Protein AF-A0A845YIT6-F1 (afdb_monomer_lite)

Structure (mmCIF, N/CA/C/O backbone):
data_AF-A0A845YIT6-F1
#
_entr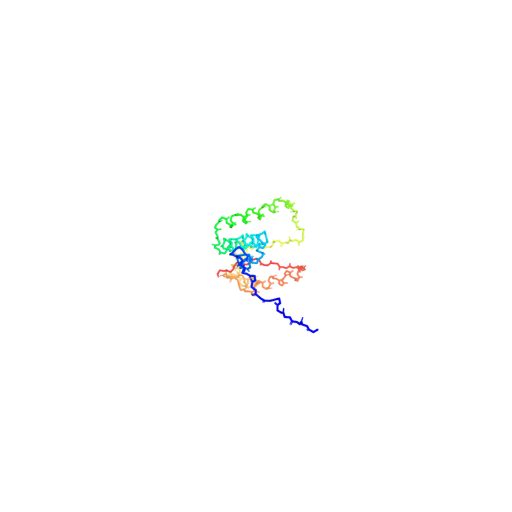y.id   AF-A0A845YIT6-F1
#
loop_
_atom_site.group_PDB
_atom_site.id
_atom_site.type_symbol
_atom_site.label_atom_id
_atom_site.label_alt_id
_atom_site.label_comp_id
_atom_site.label_asym_id
_atom_site.label_entity_id
_atom_site.label_seq_id
_atom_site.pdbx_PDB_ins_code
_atom_site.Cartn_x
_atom_site.Cartn_y
_atom_site.Cartn_z
_atom_site.occupancy
_atom_site.B_iso_or_equiv
_atom_site.auth_seq_id
_atom_site.auth_comp_id
_atom_site.auth_asym_id
_atom_site.auth_atom_id
_atom_site.pdbx_PDB_model_num
ATOM 1 N N . MET A 1 1 ? 83.272 -18.449 -46.406 1.00 49.47 1 MET A N 1
ATOM 2 C CA . MET A 1 1 ? 83.274 -17.393 -45.375 1.00 49.47 1 MET A CA 1
ATOM 3 C C . MET A 1 1 ? 83.089 -16.051 -46.072 1.00 49.47 1 MET A C 1
ATOM 5 O O . MET A 1 1 ? 84.046 -15.561 -46.651 1.00 49.47 1 MET A O 1
ATOM 9 N N . LYS A 1 2 ? 81.852 -15.535 -46.112 1.00 39.78 2 LYS A N 1
ATOM 10 C CA . LYS A 1 2 ? 81.536 -14.109 -46.305 1.00 39.78 2 LYS A CA 1
ATOM 11 C C . LYS A 1 2 ? 80.062 -13.883 -45.939 1.00 39.78 2 LYS A C 1
ATOM 13 O O . LYS A 1 2 ? 79.172 -14.142 -46.740 1.00 39.78 2 LYS A O 1
ATOM 18 N N . GLN A 1 3 ? 79.824 -13.535 -44.678 1.00 56.88 3 GLN A N 1
ATOM 19 C CA . GLN A 1 3 ? 78.649 -12.757 -44.284 1.00 56.88 3 GLN A CA 1
ATOM 20 C C . GLN A 1 3 ? 78.931 -11.312 -44.701 1.00 56.88 3 GLN A C 1
ATOM 22 O O . GLN A 1 3 ? 80.068 -10.900 -44.518 1.00 56.88 3 GLN A O 1
ATOM 27 N N . ASP A 1 4 ? 77.949 -10.591 -45.250 1.00 43.16 4 ASP A N 1
ATOM 28 C CA . ASP A 1 4 ? 77.863 -9.125 -45.141 1.00 43.16 4 ASP A CA 1
ATOM 29 C C . ASP A 1 4 ? 76.470 -8.622 -45.574 1.00 43.16 4 ASP A C 1
ATOM 31 O O . ASP A 1 4 ? 76.111 -8.651 -46.749 1.00 43.16 4 ASP A O 1
ATOM 35 N N . GLY A 1 5 ? 75.691 -8.188 -44.576 1.00 52.53 5 GLY A N 1
ATOM 36 C CA . GLY A 1 5 ? 74.853 -6.982 -44.608 1.00 52.53 5 GLY A CA 1
ATOM 37 C C . GLY A 1 5 ? 73.723 -6.865 -45.633 1.00 52.53 5 GLY A C 1
ATOM 38 O O . GLY A 1 5 ? 73.802 -6.032 -46.530 1.00 52.53 5 GLY A O 1
ATOM 39 N N . ALA A 1 6 ? 72.619 -7.585 -45.435 1.00 50.88 6 ALA A N 1
ATOM 40 C CA . ALA A 1 6 ? 71.320 -7.204 -45.999 1.00 50.88 6 ALA A CA 1
ATOM 41 C C . ALA A 1 6 ? 70.450 -6.589 -44.891 1.00 50.88 6 ALA A C 1
ATOM 43 O O . ALA A 1 6 ? 69.596 -7.264 -44.329 1.00 50.88 6 ALA A O 1
ATOM 44 N N . ASP A 1 7 ? 70.732 -5.338 -44.531 1.00 50.16 7 ASP A N 1
ATOM 45 C CA . ASP A 1 7 ? 69.995 -4.552 -43.530 1.00 50.16 7 ASP A CA 1
ATOM 46 C C . ASP A 1 7 ? 70.360 -3.059 -43.811 1.00 50.16 7 ASP A C 1
ATOM 48 O O . ASP A 1 7 ? 71.496 -2.794 -44.191 1.00 50.16 7 ASP A O 1
ATOM 52 N N . ILE A 1 8 ? 69.551 -1.987 -43.751 1.00 51.47 8 ILE A N 1
ATOM 53 C CA . ILE A 1 8 ? 68.345 -1.668 -42.968 1.00 51.47 8 ILE A CA 1
ATOM 54 C C . ILE A 1 8 ? 67.642 -0.413 -43.578 1.00 51.47 8 ILE A C 1
ATOM 56 O O . ILE A 1 8 ? 67.426 0.577 -42.888 1.00 51.47 8 ILE A O 1
ATOM 60 N N . THR A 1 9 ? 67.334 -0.331 -44.881 1.00 49.62 9 THR A N 1
ATOM 61 C CA . THR A 1 9 ? 66.802 0.952 -45.430 1.00 49.62 9 THR A CA 1
ATOM 62 C C . THR A 1 9 ? 65.656 0.806 -46.421 1.00 49.62 9 THR A C 1
ATOM 64 O O . THR A 1 9 ? 65.648 1.415 -47.487 1.00 49.62 9 THR A O 1
ATOM 67 N N . ALA A 1 10 ? 64.621 0.050 -46.056 1.00 62.16 10 ALA A N 1
ATOM 68 C CA . ALA A 1 10 ? 63.309 0.294 -46.647 1.00 62.16 10 ALA A CA 1
ATOM 69 C C . ALA A 1 10 ? 62.769 1.614 -46.067 1.00 62.16 10 ALA A C 1
ATOM 71 O O . ALA A 1 10 ? 62.327 1.670 -44.918 1.00 62.16 10 ALA A O 1
ATOM 72 N N . ILE A 1 11 ? 62.847 2.706 -46.835 1.00 65.75 11 ILE A N 1
ATOM 73 C CA . ILE A 1 11 ? 62.183 3.963 -46.474 1.00 65.75 11 ILE A CA 1
ATOM 74 C C . ILE A 1 11 ? 60.682 3.684 -46.531 1.00 65.75 11 ILE A C 1
ATOM 76 O O . ILE A 1 11 ? 60.099 3.649 -47.611 1.00 65.75 11 ILE A O 1
ATOM 80 N N . LEU A 1 12 ? 60.067 3.457 -45.366 1.00 65.56 12 LEU A N 1
ATOM 81 C CA . LEU A 1 12 ? 58.615 3.341 -45.250 1.00 65.56 12 LEU A CA 1
ATOM 82 C C . LEU A 1 12 ? 57.983 4.557 -45.922 1.00 65.56 12 LEU A C 1
ATOM 84 O O . LEU A 1 12 ? 58.257 5.701 -45.519 1.00 65.56 12 LEU A O 1
ATOM 88 N N . THR A 1 13 ? 57.162 4.304 -46.942 1.00 79.31 13 THR A N 1
ATOM 89 C CA . THR A 1 13 ? 56.454 5.371 -47.642 1.00 79.31 13 THR A CA 1
ATOM 90 C C . THR A 1 13 ? 55.505 6.064 -46.668 1.00 79.31 13 THR A C 1
ATOM 92 O O . THR A 1 13 ? 55.109 5.511 -45.638 1.00 79.31 13 THR A O 1
ATOM 95 N N . PHE A 1 14 ? 55.125 7.304 -46.970 1.00 73.81 14 PHE A N 1
ATOM 96 C CA . PHE A 1 14 ? 54.168 8.042 -46.142 1.00 73.81 14 PHE A CA 1
ATOM 97 C C . PHE A 1 14 ? 52.863 7.249 -45.931 1.00 73.81 14 PHE A C 1
ATOM 99 O O . PHE A 1 14 ? 52.293 7.266 -44.842 1.00 73.81 14 PHE A O 1
ATOM 106 N N . GLN A 1 15 ? 52.447 6.477 -46.939 1.00 71.06 15 GLN A N 1
ATOM 107 C CA . GLN A 1 15 ? 51.286 5.593 -46.863 1.00 71.06 15 GLN A CA 1
ATOM 108 C C . GLN A 1 15 ? 51.488 4.428 -45.880 1.00 71.06 15 GLN A C 1
ATOM 110 O O . GLN A 1 15 ? 50.575 4.123 -45.112 1.00 71.06 15 GLN A O 1
ATOM 115 N N . ASP A 1 16 ? 52.680 3.827 -45.837 1.00 72.50 16 ASP A N 1
ATOM 116 C CA . ASP A 1 16 ? 53.000 2.749 -44.889 1.00 72.50 16 ASP A CA 1
ATOM 117 C C . ASP A 1 16 ? 53.036 3.259 -43.444 1.00 72.50 16 ASP A C 1
ATOM 119 O O . ASP A 1 16 ? 52.510 2.608 -42.539 1.00 72.50 16 ASP A O 1
ATOM 123 N N . ARG A 1 17 ? 53.564 4.472 -43.226 1.00 72.38 17 ARG A N 1
ATOM 124 C CA . ARG A 1 17 ? 53.557 5.129 -41.906 1.00 72.38 17 ARG A CA 1
ATOM 125 C C . ARG A 1 17 ? 52.142 5.466 -41.438 1.00 72.38 17 ARG A C 1
ATOM 127 O O . ARG A 1 17 ? 51.828 5.273 -40.265 1.00 72.38 17 ARG A O 1
ATOM 134 N N . LEU A 1 18 ? 51.272 5.913 -42.346 1.00 68.19 18 LEU A N 1
ATOM 135 C CA . LEU A 1 18 ? 49.860 6.165 -42.037 1.00 68.19 18 LEU A CA 1
ATOM 136 C C . LEU A 1 18 ? 49.107 4.881 -41.666 1.00 68.19 18 LEU A C 1
ATOM 138 O O . LEU A 1 18 ? 48.297 4.895 -40.740 1.00 68.19 18 LEU A O 1
ATOM 142 N N . ARG A 1 19 ? 49.401 3.762 -42.336 1.00 65.62 19 ARG A N 1
ATOM 143 C CA . ARG A 1 19 ? 48.837 2.446 -41.991 1.00 65.62 19 ARG A CA 1
ATOM 144 C C . ARG A 1 19 ? 49.311 1.932 -40.635 1.00 65.62 19 ARG A C 1
ATOM 146 O O . ARG A 1 19 ? 48.546 1.274 -39.941 1.00 65.62 19 ARG A O 1
ATOM 153 N N . GLN A 1 20 ? 50.548 2.237 -40.254 1.00 70.31 20 GLN A N 1
ATOM 154 C CA . GLN A 1 20 ? 51.122 1.816 -38.975 1.00 70.31 20 GLN A CA 1
ATOM 155 C C . GLN A 1 20 ? 50.579 2.633 -37.788 1.00 70.31 20 GLN A C 1
ATOM 157 O O . GLN A 1 20 ? 50.433 2.098 -36.691 1.00 70.31 20 GLN A O 1
ATOM 162 N N . LEU A 1 21 ? 50.231 3.907 -38.015 1.00 65.75 21 LEU A N 1
ATOM 163 C CA . LEU A 1 21 ? 49.594 4.790 -37.025 1.00 65.75 21 LEU A CA 1
ATOM 164 C C . LEU A 1 21 ? 48.093 4.523 -36.832 1.00 65.75 21 LEU A C 1
ATOM 166 O O . LEU A 1 21 ? 47.539 4.891 -35.798 1.00 65.75 21 LEU A O 1
ATOM 170 N N . MET A 1 22 ? 47.436 3.878 -37.796 1.00 62.38 22 MET A N 1
ATOM 171 C CA . MET A 1 22 ? 46.025 3.494 -37.716 1.00 62.38 22 MET A CA 1
ATOM 172 C C . MET A 1 22 ? 45.901 1.964 -37.658 1.00 62.38 22 MET A C 1
ATOM 174 O O . MET A 1 22 ? 45.551 1.346 -38.668 1.00 62.38 22 MET A O 1
ATOM 178 N N . PRO A 1 23 ? 46.182 1.318 -36.506 1.00 61.59 23 PRO A N 1
ATOM 179 C CA . PRO A 1 23 ? 45.981 -0.122 -36.373 1.00 61.59 23 PRO A CA 1
ATOM 180 C C . PRO A 1 23 ? 44.510 -0.418 -36.652 1.00 61.59 23 PRO A C 1
ATOM 182 O O . PRO A 1 23 ? 43.675 0.327 -36.156 1.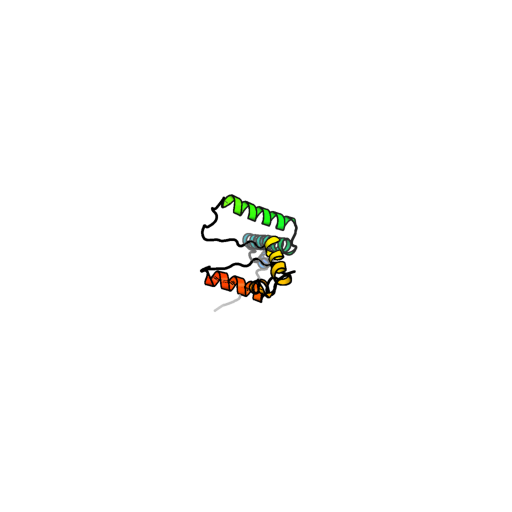00 61.59 23 PRO A O 1
ATOM 185 N N . ASN A 1 24 ? 44.213 -1.459 -37.443 1.00 62.06 24 ASN A N 1
ATOM 186 C CA . ASN A 1 24 ? 42.876 -1.871 -37.904 1.00 62.06 24 ASN A CA 1
ATOM 187 C C . ASN A 1 24 ? 41.750 -1.482 -36.933 1.00 62.06 24 ASN A C 1
ATOM 189 O O . ASN A 1 24 ? 41.323 -2.265 -36.078 1.00 62.06 24 ASN A O 1
ATOM 193 N N . PHE A 1 25 ? 41.267 -0.249 -37.080 1.00 58.84 25 PHE A N 1
ATOM 194 C CA . PHE A 1 25 ? 40.134 0.259 -36.344 1.00 58.84 25 PHE A CA 1
ATOM 195 C C . PHE A 1 25 ? 38.968 -0.555 -36.879 1.00 58.84 25 PHE A C 1
ATOM 197 O O . PHE A 1 25 ? 38.540 -0.366 -38.017 1.00 58.84 25 PHE A O 1
ATOM 204 N N . ASN A 1 26 ? 38.496 -1.524 -36.094 1.00 65.38 26 ASN A N 1
ATOM 205 C CA . ASN A 1 26 ? 37.276 -2.257 -36.399 1.00 65.38 26 ASN A CA 1
ATOM 206 C C . ASN A 1 26 ? 36.107 -1.271 -36.260 1.00 65.38 26 ASN A C 1
ATOM 208 O O . ASN A 1 26 ? 35.370 -1.304 -35.275 1.00 65.38 26 ASN A O 1
ATOM 212 N N . LEU A 1 27 ? 35.973 -0.372 -37.241 1.00 62.50 27 LEU A N 1
ATOM 213 C CA . LEU A 1 27 ? 34.990 0.706 -37.345 1.00 62.50 27 LEU A CA 1
ATOM 214 C C . LEU A 1 27 ? 33.577 0.177 -37.087 1.00 62.50 27 LEU A C 1
ATOM 216 O O . LEU A 1 27 ? 32.801 0.788 -36.364 1.00 62.50 27 LEU A O 1
ATOM 220 N N . ILE A 1 28 ? 33.292 -1.033 -37.573 1.00 63.53 28 ILE A N 1
ATOM 221 C CA . ILE A 1 28 ? 32.025 -1.741 -37.365 1.00 63.53 28 ILE A CA 1
ATOM 222 C C . ILE A 1 28 ? 31.794 -2.089 -35.883 1.00 63.53 28 ILE A C 1
ATOM 224 O O . ILE A 1 28 ? 30.678 -1.969 -35.381 1.00 63.53 28 ILE A O 1
ATOM 228 N N . LYS A 1 29 ? 32.830 -2.521 -35.154 1.00 69.00 29 LYS A N 1
ATOM 229 C CA . LYS A 1 29 ? 32.725 -2.904 -33.734 1.00 69.00 29 LYS A CA 1
ATOM 230 C C . LYS A 1 29 ? 32.659 -1.677 -32.825 1.00 69.00 29 LYS A C 1
ATOM 232 O O . LYS A 1 29 ? 31.889 -1.667 -31.869 1.00 69.00 29 LYS A O 1
ATOM 237 N N . GLN A 1 30 ? 33.442 -0.647 -33.130 1.00 75.44 30 GLN A N 1
ATOM 238 C CA . GLN A 1 30 ? 33.501 0.568 -32.321 1.00 75.44 30 GLN A CA 1
ATOM 239 C C . GLN A 1 30 ? 32.276 1.462 -32.516 1.00 75.44 30 GLN A C 1
ATOM 241 O O . GLN A 1 30 ? 31.766 1.992 -31.536 1.00 75.44 30 GLN A O 1
ATOM 246 N N . TRP A 1 31 ? 31.728 1.558 -33.731 1.00 81.12 31 TRP A N 1
ATOM 247 C CA . TRP A 1 31 ? 30.514 2.343 -33.956 1.00 81.12 31 TRP A CA 1
ATOM 248 C C . TRP A 1 31 ? 29.306 1.765 -33.211 1.00 81.12 31 TRP A C 1
ATOM 250 O O . TRP A 1 31 ? 28.556 2.510 -32.584 1.00 81.12 31 TRP A O 1
ATOM 260 N N . ARG A 1 32 ? 29.173 0.431 -33.170 1.00 85.19 32 ARG A N 1
ATOM 261 C CA . ARG A 1 32 ? 28.155 -0.249 -32.350 1.00 85.19 32 ARG A CA 1
ATOM 262 C C . ARG A 1 32 ? 28.321 0.056 -30.861 1.00 85.19 32 ARG A C 1
ATOM 264 O O . ARG A 1 32 ? 27.332 0.306 -30.183 1.00 85.19 32 ARG A O 1
ATOM 271 N N . ALA A 1 33 ? 29.555 0.064 -30.356 1.00 85.75 33 ALA A N 1
ATOM 272 C CA . ALA A 1 33 ? 29.830 0.398 -28.960 1.00 85.75 33 ALA A CA 1
ATOM 273 C C . ALA A 1 33 ? 29.490 1.864 -28.638 1.00 85.75 33 ALA A C 1
ATOM 275 O O . ALA A 1 33 ? 28.854 2.128 -27.621 1.00 85.75 33 ALA A O 1
ATOM 276 N N . CYS A 1 34 ? 29.840 2.802 -29.522 1.00 89.69 34 CYS A N 1
ATOM 277 C CA . CYS A 1 34 ? 29.486 4.214 -29.371 1.00 89.69 34 CYS A CA 1
ATOM 278 C C . CYS A 1 34 ? 27.970 4.441 -29.425 1.00 89.69 34 CYS A C 1
ATOM 280 O O . CYS A 1 34 ? 27.446 5.182 -28.601 1.00 89.69 34 CYS A O 1
ATOM 282 N N . LEU A 1 35 ? 27.260 3.780 -30.346 1.00 92.19 35 LEU A N 1
ATOM 283 C CA . LEU A 1 35 ? 25.799 3.847 -30.431 1.00 92.19 35 LEU A CA 1
ATOM 284 C C . LEU A 1 35 ? 25.144 3.312 -29.158 1.00 92.19 35 LEU A C 1
ATOM 286 O O . LEU A 1 35 ? 24.298 3.985 -28.578 1.00 92.19 35 LEU A O 1
ATOM 290 N N . ASN A 1 36 ? 25.572 2.141 -28.683 1.00 90.50 36 ASN A N 1
ATOM 291 C CA . ASN A 1 36 ? 25.053 1.568 -27.443 1.00 90.50 36 ASN A CA 1
ATOM 292 C C . ASN A 1 36 ? 25.319 2.491 -26.248 1.00 90.50 36 ASN A C 1
ATOM 294 O O . ASN A 1 36 ? 24.418 2.730 -25.450 1.00 90.50 36 ASN A O 1
ATOM 298 N N . GLY A 1 37 ? 26.531 3.045 -26.145 1.00 93.25 37 GLY A N 1
ATOM 299 C CA . GLY A 1 37 ? 26.881 4.004 -25.099 1.00 93.25 37 GLY A CA 1
ATOM 300 C C . GLY A 1 37 ? 26.022 5.267 -25.152 1.00 93.25 37 GLY A C 1
ATOM 301 O O . GLY A 1 37 ? 25.561 5.730 -24.112 1.00 93.25 37 GLY A O 1
ATOM 302 N N . LEU A 1 38 ? 25.743 5.778 -26.355 1.00 95.19 38 LEU A N 1
ATOM 303 C CA . LEU A 1 38 ? 24.858 6.922 -26.548 1.00 95.19 38 LEU A CA 1
ATOM 304 C C . LEU A 1 38 ? 23.435 6.604 -26.083 1.00 95.19 38 LEU A C 1
ATOM 306 O O . LEU A 1 38 ? 22.892 7.368 -25.297 1.00 95.19 38 LEU A O 1
ATOM 310 N N . PHE A 1 39 ? 22.853 5.477 -26.504 1.00 93.94 39 PHE A N 1
ATOM 311 C CA . PHE A 1 39 ? 21.501 5.084 -26.091 1.00 93.94 39 PHE A CA 1
ATOM 312 C C . PHE A 1 39 ? 21.382 4.862 -24.583 1.00 93.94 39 PHE A C 1
ATOM 314 O O . PHE A 1 39 ? 20.410 5.299 -23.970 1.00 93.94 39 PHE A O 1
ATOM 321 N N . ILE A 1 40 ? 22.368 4.206 -23.970 1.00 94.56 40 ILE A N 1
ATOM 322 C CA . ILE A 1 40 ? 22.381 3.985 -22.519 1.00 94.56 40 ILE A CA 1
ATOM 323 C C . ILE A 1 40 ? 22.505 5.326 -21.791 1.00 94.56 40 ILE A C 1
ATOM 325 O O . ILE A 1 40 ? 21.739 5.592 -20.867 1.00 94.56 40 ILE A O 1
ATOM 329 N N . GLY A 1 41 ? 23.431 6.184 -22.225 1.00 94.56 41 GLY A N 1
ATOM 330 C CA . GLY A 1 41 ? 23.659 7.493 -21.620 1.00 94.56 41 GLY A CA 1
ATOM 331 C C . GLY A 1 41 ? 22.445 8.413 -21.732 1.00 94.56 41 GLY A C 1
ATOM 332 O O . GLY A 1 41 ? 22.054 9.026 -20.740 1.00 94.56 41 GLY A O 1
ATOM 333 N N . THR A 1 42 ? 21.807 8.477 -22.904 1.00 91.38 42 THR A N 1
ATOM 334 C CA . THR A 1 42 ? 20.595 9.284 -23.099 1.00 91.38 42 THR A CA 1
ATOM 335 C C . THR A 1 42 ? 19.433 8.747 -22.281 1.00 91.38 42 THR A C 1
ATOM 337 O O . THR A 1 42 ? 18.749 9.537 -21.641 1.00 91.38 42 THR A O 1
ATOM 340 N N . THR A 1 43 ? 19.241 7.427 -22.230 1.00 89.25 43 THR A N 1
ATOM 341 C CA . THR A 1 43 ? 18.192 6.809 -21.406 1.00 89.25 43 THR A CA 1
ATOM 342 C C . THR A 1 43 ? 18.406 7.118 -19.927 1.00 89.25 43 THR A C 1
ATOM 344 O O . THR A 1 43 ? 17.492 7.597 -19.264 1.00 89.25 43 THR A O 1
ATOM 347 N N . ALA A 1 44 ? 19.623 6.916 -19.412 1.00 91.44 44 ALA A N 1
ATOM 348 C CA . ALA A 1 44 ? 19.950 7.200 -18.017 1.00 91.44 44 ALA A CA 1
ATOM 349 C C . ALA A 1 44 ? 19.727 8.678 -17.664 1.00 91.44 44 ALA A C 1
ATOM 351 O O . ALA A 1 44 ? 19.153 8.983 -16.620 1.00 91.44 44 ALA A O 1
ATOM 352 N N . LEU A 1 45 ? 20.128 9.591 -18.554 1.00 92.25 45 LEU A N 1
ATOM 353 C CA . LEU A 1 45 ? 19.915 11.026 -18.383 1.00 92.25 45 LEU A CA 1
ATOM 354 C C . LEU A 1 45 ? 18.419 11.369 -18.357 1.00 92.25 45 LEU A C 1
ATOM 356 O O . LEU A 1 45 ? 17.949 12.044 -17.447 1.00 92.25 45 LEU A O 1
ATOM 360 N N . VAL A 1 46 ? 17.666 10.887 -19.343 1.00 89.69 46 VAL A N 1
ATOM 361 C CA . VAL A 1 46 ? 16.238 11.184 -19.517 1.00 89.69 46 VAL A CA 1
ATOM 362 C C . VAL A 1 46 ? 15.400 10.629 -18.358 1.00 89.69 46 VAL A C 1
ATOM 364 O O . VAL A 1 46 ? 14.515 11.329 -17.862 1.00 89.69 46 VAL A O 1
ATOM 367 N N . THR A 1 47 ? 15.722 9.430 -17.863 1.00 87.56 47 THR A N 1
ATOM 368 C CA . THR A 1 47 ? 15.091 8.848 -16.669 1.00 87.56 47 THR A CA 1
ATOM 369 C C . THR A 1 47 ? 15.506 9.581 -15.392 1.00 87.56 47 THR A C 1
ATOM 371 O O . THR A 1 47 ? 14.651 9.913 -14.574 1.00 87.56 47 THR A O 1
ATOM 374 N N . GLY A 1 48 ? 16.797 9.892 -15.223 1.00 89.12 48 GLY A N 1
ATOM 375 C CA . GLY A 1 48 ? 17.313 10.571 -14.028 1.00 89.12 48 GLY A CA 1
ATOM 376 C C . GLY A 1 48 ? 16.784 11.997 -13.852 1.00 89.12 48 GLY A C 1
ATOM 377 O O . GLY A 1 48 ? 16.563 12.441 -12.729 1.00 89.12 48 GLY A O 1
ATOM 378 N N . LEU A 1 49 ? 16.512 12.698 -14.956 1.00 91.50 49 LEU A N 1
ATOM 379 C CA . LEU A 1 49 ? 15.891 14.025 -14.940 1.00 91.50 49 LEU A CA 1
ATOM 380 C C . LEU A 1 49 ? 14.384 13.993 -14.633 1.00 91.50 49 LEU A C 1
ATOM 382 O O . LEU A 1 49 ? 13.780 15.054 -14.494 1.00 91.50 49 LEU A O 1
ATOM 386 N N . ASN A 1 50 ? 13.779 12.803 -14.522 1.00 84.75 50 ASN A N 1
ATOM 387 C CA . ASN A 1 50 ? 12.372 12.606 -14.165 1.00 84.75 50 ASN A CA 1
ATOM 388 C C . ASN A 1 50 ? 11.412 13.445 -15.030 1.00 84.75 50 ASN A C 1
ATOM 390 O O . ASN A 1 50 ? 10.483 14.093 -14.540 1.00 84.75 50 ASN A O 1
ATOM 394 N N . LEU A 1 51 ? 11.676 13.467 -16.339 1.00 89.06 51 LEU A N 1
ATOM 395 C CA . LEU A 1 51 ? 10.897 14.252 -17.290 1.00 89.06 51 LEU A CA 1
ATOM 396 C C . LEU A 1 51 ? 9.454 13.733 -17.356 1.00 89.06 51 LEU A C 1
ATOM 398 O O . LEU A 1 51 ? 9.216 12.529 -17.457 1.00 89.06 51 LEU A O 1
ATOM 402 N N . ASN A 1 52 ? 8.483 14.650 -17.394 1.00 91.44 52 ASN A N 1
ATOM 403 C CA . ASN A 1 52 ? 7.051 14.316 -17.404 1.00 91.44 52 ASN A CA 1
ATOM 404 C C . ASN A 1 52 ? 6.657 13.340 -18.528 1.00 91.44 52 ASN A C 1
ATOM 406 O O . ASN A 1 52 ? 5.794 12.489 -18.335 1.00 91.44 52 ASN A O 1
ATOM 410 N N . PHE A 1 53 ? 7.304 13.436 -19.692 1.00 91.50 53 PHE A N 1
ATOM 411 C CA . PHE A 1 53 ? 7.059 12.537 -20.820 1.00 91.50 53 PHE A CA 1
ATOM 412 C C . PHE A 1 53 ? 7.416 11.076 -20.504 1.00 91.50 53 PHE A C 1
ATOM 414 O O . PHE A 1 53 ? 6.633 10.179 -20.798 1.00 91.50 53 PHE A O 1
ATOM 421 N N . VAL A 1 54 ? 8.562 10.841 -19.858 1.00 90.31 54 VAL A N 1
ATOM 422 C CA . VAL A 1 54 ? 9.023 9.495 -19.480 1.00 90.31 54 VAL A CA 1
ATOM 423 C C . VAL A 1 54 ? 8.061 8.873 -18.483 1.00 90.31 54 VAL A C 1
ATOM 425 O O . VAL A 1 54 ? 7.628 7.742 -18.669 1.00 90.31 54 VAL A O 1
ATOM 428 N N . ARG A 1 55 ? 7.655 9.655 -17.478 1.00 89.12 55 ARG A N 1
ATOM 429 C CA . ARG A 1 55 ? 6.665 9.231 -16.486 1.00 89.12 55 ARG A CA 1
ATOM 430 C C . ARG A 1 55 ? 5.319 8.898 -17.134 1.00 89.12 55 ARG A C 1
ATOM 432 O O . ARG A 1 55 ? 4.688 7.908 -16.784 1.00 89.12 55 ARG A O 1
ATOM 439 N N . SER A 1 56 ? 4.883 9.699 -18.107 1.00 94.50 56 SER A N 1
ATOM 440 C CA . SER A 1 56 ? 3.649 9.425 -18.850 1.00 94.50 56 SER A CA 1
ATOM 441 C C . SER A 1 56 ? 3.735 8.122 -19.649 1.00 94.50 56 SER A C 1
ATOM 443 O O . SER A 1 56 ? 2.796 7.330 -19.603 1.00 94.50 56 SER A O 1
ATOM 445 N N . LEU A 1 57 ? 4.856 7.867 -20.334 1.00 93.94 57 LEU A N 1
ATOM 446 C CA . LEU A 1 57 ? 5.080 6.603 -21.042 1.00 93.94 57 LEU A CA 1
ATOM 447 C C . LEU A 1 57 ? 5.103 5.405 -20.090 1.00 93.94 57 LEU A C 1
ATOM 449 O O . LEU A 1 57 ? 4.534 4.366 -20.412 1.00 93.94 57 LEU A O 1
ATOM 453 N N . GLU A 1 58 ? 5.725 5.548 -18.920 1.00 92.44 58 GLU A N 1
ATOM 454 C CA . GLU A 1 58 ? 5.743 4.505 -17.895 1.00 92.44 58 GLU A CA 1
ATOM 455 C C . GLU A 1 58 ? 4.326 4.162 -17.422 1.00 92.44 58 GLU A C 1
ATOM 457 O O . GLU A 1 58 ? 3.940 2.992 -17.443 1.00 92.44 58 GLU A O 1
ATOM 462 N N . HIS A 1 59 ? 3.520 5.168 -17.071 1.00 94.62 59 HIS A N 1
ATOM 463 C CA . HIS A 1 59 ? 2.132 4.952 -16.662 1.00 94.62 59 HIS A CA 1
ATOM 464 C C . HIS A 1 59 ? 1.297 4.302 -17.770 1.00 94.62 59 HIS A C 1
ATOM 466 O O . HIS A 1 59 ? 0.562 3.355 -17.502 1.00 94.62 59 HIS A O 1
ATOM 472 N N . GLN A 1 60 ? 1.439 4.753 -19.021 1.00 96.62 60 GLN A N 1
ATOM 473 C CA . GLN A 1 60 ? 0.751 4.132 -20.159 1.00 96.62 60 GLN A CA 1
ATOM 474 C C . GLN A 1 60 ? 1.184 2.674 -20.358 1.00 96.62 60 GLN A C 1
ATOM 476 O O . GLN A 1 60 ? 0.343 1.812 -20.601 1.00 96.62 60 GLN A O 1
ATOM 481 N N . GLY A 1 61 ? 2.476 2.377 -20.203 1.00 96.31 61 GLY A N 1
ATOM 482 C CA . GLY A 1 61 ? 2.994 1.012 -20.260 1.00 96.31 61 GLY A CA 1
ATOM 483 C C . GLY A 1 61 ? 2.421 0.112 -19.161 1.00 96.31 61 GLY A C 1
ATOM 484 O O . GLY A 1 61 ? 2.063 -1.032 -19.436 1.00 96.31 61 GLY A O 1
ATOM 485 N N . GLN A 1 62 ? 2.285 0.622 -17.932 1.00 95.81 62 GLN A N 1
ATOM 486 C CA . GLN A 1 62 ? 1.666 -0.104 -16.815 1.00 95.81 62 GLN A CA 1
ATOM 487 C C . GLN A 1 62 ? 0.176 -0.380 -17.065 1.00 95.81 62 GLN A C 1
ATOM 489 O O . GLN A 1 62 ? -0.277 -1.505 -16.858 1.00 95.81 62 GLN A O 1
ATOM 494 N N . VAL A 1 63 ? -0.566 0.612 -17.569 1.00 96.00 63 VAL A N 1
ATOM 495 C CA . VAL A 1 63 ? -1.978 0.446 -17.950 1.00 96.00 63 VAL A CA 1
ATOM 496 C C . VAL A 1 63 ? -2.116 -0.610 -19.044 1.00 96.00 63 VAL A C 1
ATOM 498 O O . VAL A 1 63 ? -2.874 -1.562 -18.874 1.00 96.00 63 VAL A O 1
ATOM 501 N N . LEU A 1 64 ? -1.317 -0.513 -20.110 1.00 97.12 64 LEU A N 1
ATOM 502 C CA . LEU A 1 64 ? -1.321 -1.492 -21.197 1.00 97.12 64 LEU A CA 1
ATO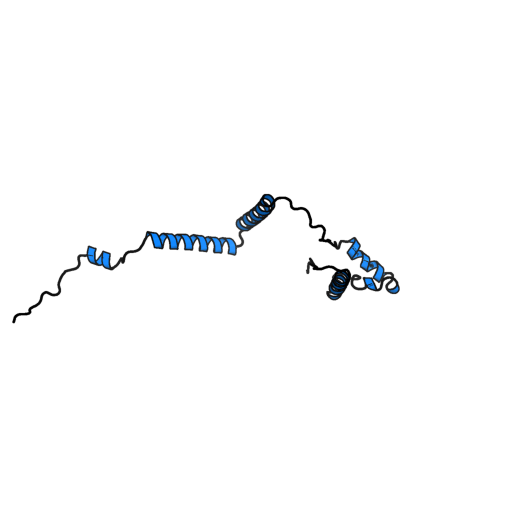M 503 C C . LEU A 1 64 ? -1.005 -2.907 -20.689 1.00 97.12 64 LEU A C 1
ATOM 505 O O . LEU A 1 64 ? -1.649 -3.865 -21.104 1.00 97.12 64 LEU A O 1
ATOM 509 N N . MET A 1 65 ? -0.045 -3.061 -19.771 1.00 96.31 65 MET A N 1
ATOM 510 C CA . MET A 1 65 ? 0.251 -4.358 -19.149 1.00 96.31 65 MET A CA 1
ATOM 511 C C . MET A 1 65 ? -0.966 -4.937 -18.414 1.00 96.31 65 MET A C 1
ATOM 513 O O . MET A 1 65 ? -1.218 -6.140 -18.503 1.00 96.31 65 MET A O 1
ATOM 517 N N . TRP A 1 66 ? -1.729 -4.110 -17.693 1.00 93.62 66 TRP A N 1
ATOM 518 C CA . TRP A 1 66 ? -2.951 -4.557 -17.019 1.00 93.62 66 TRP A CA 1
ATOM 519 C C . TRP A 1 66 ? -4.069 -4.905 -17.998 1.00 93.62 66 TRP A C 1
ATOM 521 O O . TRP A 1 66 ? -4.743 -5.914 -17.793 1.00 93.62 66 TRP A O 1
ATOM 531 N N . GLU A 1 67 ? -4.227 -4.131 -19.069 1.00 94.69 67 GLU A N 1
ATOM 532 C CA . GLU A 1 67 ? -5.194 -4.412 -20.134 1.00 94.69 67 GLU A CA 1
ATOM 533 C C . GLU A 1 67 ? -4.866 -5.720 -20.863 1.00 94.69 67 GLU A C 1
ATOM 535 O O . GLU A 1 67 ? -5.742 -6.569 -21.021 1.00 94.69 67 GLU A O 1
ATOM 540 N N . LEU A 1 68 ? -3.597 -5.934 -21.232 1.00 96.88 68 LEU A N 1
ATOM 541 C CA . LEU A 1 68 ? -3.131 -7.159 -21.892 1.00 96.88 68 LEU A CA 1
ATOM 542 C C . LEU A 1 68 ? -3.270 -8.397 -21.001 1.00 96.88 68 LEU A C 1
ATOM 544 O O . LEU A 1 68 ? -3.594 -9.476 -21.496 1.00 96.88 68 LEU A O 1
ATOM 548 N N . ARG A 1 69 ? -3.037 -8.258 -19.688 1.00 94.44 69 ARG A N 1
ATOM 549 C CA . ARG A 1 69 ? -3.288 -9.331 -18.711 1.00 94.44 69 ARG A CA 1
ATOM 550 C C . ARG A 1 69 ? -4.778 -9.689 -18.639 1.00 94.44 69 ARG A C 1
ATOM 552 O O . ARG A 1 69 ? -5.107 -10.835 -18.336 1.00 94.44 69 ARG A O 1
ATOM 559 N N . GLY A 1 70 ? -5.657 -8.721 -18.891 1.00 92.75 70 GLY A N 1
ATOM 560 C CA . GLY A 1 70 ? -7.104 -8.867 -18.798 1.00 92.75 70 GLY A CA 1
ATOM 561 C C . GLY A 1 70 ? -7.634 -8.878 -17.360 1.00 92.75 70 GLY A C 1
ATOM 562 O O . GLY A 1 70 ? -6.896 -8.778 -16.370 1.00 92.75 70 GLY A O 1
ATOM 563 N N . THR A 1 71 ? -8.957 -8.996 -17.246 1.00 91.38 71 THR A N 1
ATOM 564 C CA . THR A 1 71 ? -9.670 -9.075 -15.966 1.00 91.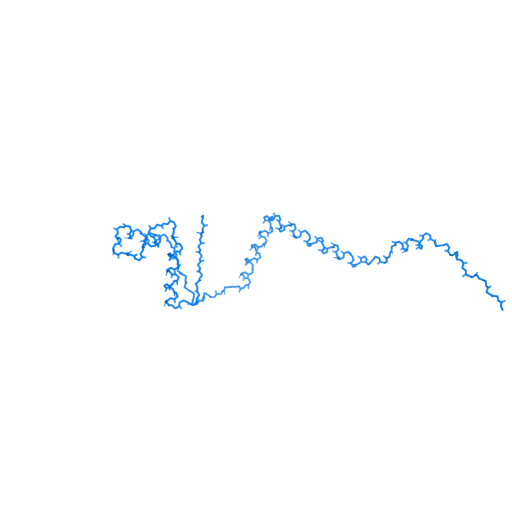38 71 THR A CA 1
ATOM 565 C C . THR A 1 71 ? -9.411 -10.418 -15.288 1.00 91.38 71 THR A C 1
ATOM 567 O O . THR A 1 71 ? -9.655 -11.470 -15.878 1.00 91.38 71 THR A O 1
ATOM 570 N N . LYS A 1 72 ? -8.970 -10.390 -14.029 1.00 89.94 72 LYS A N 1
ATOM 571 C CA . LYS A 1 72 ? -8.822 -11.576 -13.178 1.00 89.94 72 LYS A CA 1
ATOM 572 C C . LYS A 1 72 ? -9.868 -11.503 -12.059 1.00 89.94 72 LYS A C 1
ATOM 574 O O . LYS A 1 72 ? -10.028 -10.415 -11.505 1.00 89.94 72 LYS A O 1
ATOM 579 N N . PRO A 1 73 ? -10.573 -12.600 -11.725 1.00 90.94 73 PRO A N 1
ATOM 580 C CA . PRO A 1 73 ? -11.488 -12.594 -10.589 1.00 90.94 73 PRO A CA 1
ATOM 581 C C . PRO A 1 73 ? -10.738 -12.267 -9.295 1.00 90.94 73 PRO A C 1
ATOM 583 O O . PRO A 1 73 ? -9.558 -12.610 -9.147 1.00 90.94 73 PRO A O 1
ATOM 586 N N . ALA A 1 74 ? -11.430 -11.592 -8.377 1.00 89.50 74 ALA A N 1
ATOM 587 C CA . ALA A 1 74 ? -10.922 -11.389 -7.031 1.00 89.50 74 ALA A CA 1
ATOM 588 C C . ALA A 1 74 ? -10.755 -12.760 -6.350 1.00 89.50 74 ALA A C 1
ATOM 590 O O . ALA A 1 74 ? -11.626 -13.614 -6.517 1.00 89.50 74 ALA A O 1
ATOM 591 N N . PRO A 1 75 ? -9.645 -13.004 -5.636 1.00 90.56 75 PRO A N 1
ATOM 592 C CA . PRO A 1 75 ? -9.499 -14.218 -4.843 1.00 90.56 75 PRO A CA 1
ATOM 593 C C . PRO A 1 75 ? -10.532 -14.262 -3.710 1.00 90.56 75 PRO A C 1
ATOM 595 O O . PRO A 1 75 ? -10.762 -13.247 -3.054 1.00 90.56 75 PRO A O 1
ATOM 598 N N . ASP A 1 76 ? -11.127 -15.431 -3.472 1.00 91.50 76 ASP A N 1
ATOM 599 C CA . ASP A 1 76 ? -12.167 -15.623 -2.447 1.00 91.50 76 ASP A CA 1
ATOM 600 C C . ASP A 1 76 ? -11.611 -15.594 -1.009 1.00 91.50 76 ASP A C 1
ATOM 602 O O . ASP A 1 76 ? -12.359 -15.495 -0.039 1.00 91.50 76 ASP A O 1
ATOM 606 N N . ASP A 1 77 ? -10.291 -15.697 -0.865 1.00 93.00 77 ASP A N 1
ATOM 607 C CA . ASP A 1 77 ? -9.558 -15.770 0.399 1.00 93.00 77 ASP A CA 1
ATOM 608 C C . ASP A 1 77 ? -8.982 -14.419 0.854 1.00 93.00 77 ASP A C 1
ATOM 610 O O . ASP A 1 77 ? -8.338 -14.339 1.902 1.00 93.00 77 ASP A O 1
ATOM 614 N N . ILE A 1 78 ? -9.219 -13.345 0.093 1.00 92.44 78 ILE A N 1
ATOM 615 C CA . ILE A 1 78 ? -8.783 -11.994 0.451 1.00 92.44 78 ILE A CA 1
ATOM 616 C C . ILE A 1 78 ? -9.952 -11.213 1.046 1.00 92.44 78 ILE A C 1
ATOM 618 O O . ILE A 1 78 ? -10.935 -10.911 0.373 1.00 92.44 78 ILE A O 1
ATOM 622 N N . VAL A 1 79 ? -9.794 -10.807 2.306 1.00 91.50 79 VAL A N 1
ATOM 623 C CA . VAL A 1 79 ? -10.725 -9.912 2.999 1.00 91.50 79 VAL A CA 1
ATOM 624 C C . VAL A 1 79 ? -10.109 -8.520 3.085 1.00 91.50 79 VAL A C 1
ATOM 626 O O . VAL A 1 79 ? -9.023 -8.348 3.636 1.00 91.50 79 VAL A O 1
ATOM 629 N N . ILE A 1 80 ? -10.815 -7.519 2.556 1.00 91.19 80 ILE A N 1
ATOM 630 C CA . ILE A 1 80 ? -10.445 -6.108 2.704 1.00 91.19 80 ILE A CA 1
ATOM 631 C C . ILE A 1 80 ? -11.228 -5.541 3.885 1.00 91.19 80 ILE A C 1
ATOM 633 O O . ILE A 1 80 ? -12.439 -5.348 3.800 1.00 91.19 80 ILE A O 1
ATOM 637 N N . LEU A 1 81 ? -10.526 -5.266 4.983 1.00 89.75 81 LEU A N 1
ATOM 638 C CA . LEU A 1 81 ? -11.075 -4.514 6.106 1.00 89.75 81 LEU A CA 1
ATOM 639 C C . LEU A 1 81 ? -10.822 -3.025 5.861 1.00 89.75 81 LEU A C 1
ATOM 641 O O . LEU A 1 81 ? -9.717 -2.534 6.088 1.00 89.75 81 LEU A O 1
ATOM 645 N N . ALA A 1 82 ? -11.833 -2.327 5.349 1.00 88.88 82 ALA A N 1
ATOM 646 C CA . ALA A 1 82 ? -11.756 -0.889 5.135 1.00 88.88 82 ALA A CA 1
ATOM 647 C C . ALA A 1 82 ? -11.847 -0.143 6.474 1.00 88.88 82 ALA A C 1
ATOM 649 O O . ALA A 1 82 ? -12.638 -0.512 7.339 1.00 88.88 82 ALA A O 1
ATOM 650 N N . ILE A 1 83 ? -11.039 0.905 6.621 1.00 83.69 83 ILE A N 1
ATOM 651 C CA . ILE A 1 83 ? -11.147 1.870 7.714 1.00 83.69 83 ILE A CA 1
ATOM 652 C C . ILE A 1 83 ? -11.627 3.168 7.081 1.00 83.69 83 ILE A C 1
ATOM 654 O O . ILE A 1 83 ? -10.899 3.797 6.313 1.00 83.69 83 ILE A O 1
ATOM 658 N N . ASP A 1 84 ? -12.869 3.522 7.364 1.00 85.31 84 ASP A N 1
ATOM 659 C CA . ASP A 1 84 ? -13.547 4.711 6.860 1.00 85.31 84 ASP A CA 1
ATOM 660 C C . ASP A 1 84 ? -13.857 5.700 7.993 1.00 85.31 84 ASP A C 1
ATOM 662 O O . ASP A 1 84 ? -13.484 5.495 9.148 1.00 85.31 84 ASP A O 1
ATOM 666 N N . GLU A 1 85 ? -14.540 6.793 7.657 1.00 84.38 85 GLU A N 1
ATOM 667 C CA . GLU A 1 85 ? -14.916 7.831 8.621 1.00 84.38 85 GLU A CA 1
ATOM 668 C C . GLU A 1 85 ? -15.752 7.269 9.782 1.00 84.38 85 GLU A C 1
ATOM 670 O O . GLU A 1 85 ? -15.545 7.640 10.937 1.00 84.38 85 GLU A O 1
ATOM 675 N N . GLU A 1 86 ? -16.657 6.326 9.498 1.00 84.62 86 GLU A N 1
ATOM 676 C CA . GLU A 1 86 ? -17.466 5.677 10.530 1.00 84.62 86 GLU A CA 1
ATOM 677 C C . GLU A 1 86 ? -16.575 4.906 11.505 1.00 84.62 86 GLU A C 1
ATOM 679 O O . GLU A 1 86 ? -16.700 5.080 12.720 1.00 84.62 86 GLU A O 1
ATOM 684 N N . SER A 1 87 ? -15.624 4.130 10.987 1.00 82.69 87 SER A N 1
ATOM 685 C CA . SER A 1 87 ? -14.642 3.388 11.782 1.00 82.69 87 SER A CA 1
ATOM 686 C C . SER A 1 87 ? -13.782 4.307 12.657 1.00 82.69 87 SER A C 1
ATOM 688 O O . SER A 1 87 ? -13.504 3.979 13.812 1.00 82.69 87 SER A O 1
ATOM 690 N N . LEU A 1 88 ? -13.378 5.469 12.132 1.00 81.69 88 LEU A N 1
ATOM 691 C CA . LEU A 1 88 ? -12.621 6.477 12.883 1.00 81.69 88 LEU A CA 1
ATOM 692 C C . LEU A 1 88 ? -13.468 7.116 13.992 1.00 81.69 88 LEU A C 1
ATOM 694 O O . LEU A 1 88 ? -12.962 7.364 15.089 1.00 81.69 88 LEU A O 1
ATOM 698 N N . SER A 1 89 ? -14.761 7.329 13.738 1.00 85.62 89 SER A N 1
ATOM 699 C CA . SER A 1 89 ? -15.687 7.920 14.708 1.00 85.62 89 SER A CA 1
ATOM 700 C C . SER A 1 89 ? -16.020 6.999 15.887 1.00 85.62 89 SER A C 1
ATOM 702 O O . SER A 1 89 ? -16.391 7.493 16.951 1.00 85.62 89 SER A O 1
ATOM 704 N N . GLN A 1 90 ? -15.812 5.680 15.758 1.00 87.12 90 GLN A N 1
ATOM 705 C CA . GLN A 1 90 ? -16.059 4.711 16.838 1.00 87.12 90 GLN A CA 1
ATOM 706 C C . GLN A 1 90 ? -15.270 5.031 18.114 1.00 87.12 90 GLN A C 1
ATOM 708 O O . GLN A 1 90 ? -15.732 4.749 19.219 1.00 87.12 90 GLN A O 1
ATOM 713 N N . GLY A 1 91 ? -14.106 5.677 17.988 1.00 86.19 91 GLY A N 1
ATOM 714 C CA . GLY A 1 91 ? -13.335 6.153 19.136 1.00 86.19 91 GLY A CA 1
ATOM 715 C C . GLY A 1 91 ? -14.113 7.105 20.054 1.00 86.19 91 GLY A C 1
ATOM 716 O O . GLY A 1 91 ? -13.853 7.133 21.257 1.00 86.19 91 GLY A O 1
ATOM 717 N N . GLN A 1 92 ? -15.111 7.825 19.531 1.00 86.00 92 GLN A N 1
ATOM 718 C CA . GLN A 1 92 ? -15.954 8.723 20.320 1.00 86.00 92 GLN A CA 1
ATOM 719 C C . GLN A 1 92 ? -16.764 7.970 21.383 1.00 86.00 92 GLN A C 1
ATOM 721 O O . GLN A 1 92 ? -16.934 8.479 22.487 1.00 86.00 92 GLN A O 1
ATOM 726 N N . HIS A 1 93 ? -17.182 6.728 21.114 1.00 87.12 93 HIS A N 1
ATOM 727 C CA . HIS A 1 93 ? -17.900 5.918 22.102 1.00 87.12 93 HIS A CA 1
ATOM 728 C C . HIS A 1 93 ? -17.063 5.645 23.357 1.00 87.12 93 HIS A C 1
ATOM 730 O O . HIS A 1 93 ? -17.603 5.647 24.463 1.00 87.12 93 HIS A O 1
ATOM 736 N N . TYR A 1 94 ? -15.743 5.485 23.210 1.00 87.31 94 TYR A N 1
ATOM 737 C CA . TYR A 1 94 ? -14.836 5.391 24.354 1.00 87.31 94 TYR A CA 1
ATOM 738 C C . TYR A 1 94 ? -14.730 6.711 25.119 1.00 87.31 94 TYR A C 1
ATOM 740 O O . TYR A 1 94 ? -14.679 6.697 26.343 1.00 87.31 94 TYR A O 1
ATOM 748 N N . LEU A 1 95 ? -14.700 7.850 24.423 1.00 86.19 95 LEU A N 1
ATOM 749 C CA . LEU A 1 95 ? -14.630 9.161 25.075 1.00 86.19 95 LEU A CA 1
ATOM 750 C C . LEU A 1 95 ? -15.896 9.464 25.886 1.00 86.19 95 LEU A C 1
ATOM 752 O O . LEU A 1 95 ? -15.800 10.021 26.978 1.00 86.19 95 LEU A O 1
ATOM 756 N N . ASP A 1 96 ? -17.059 9.063 25.373 1.00 91.12 96 ASP A N 1
ATOM 757 C CA . ASP A 1 96 ? -18.345 9.284 26.033 1.00 91.12 96 ASP A CA 1
ATOM 758 C C . ASP A 1 96 ? -18.568 8.302 27.195 1.00 91.12 96 ASP A C 1
ATOM 760 O O . ASP A 1 96 ? -19.082 8.685 28.248 1.00 91.12 96 ASP A O 1
ATOM 764 N N . GLN A 1 97 ? -18.205 7.025 27.010 1.00 90.69 97 GLN A N 1
ATOM 765 C CA . GLN A 1 97 ? -18.441 5.946 27.978 1.00 90.69 97 GLN A CA 1
ATOM 766 C C . GLN A 1 97 ? -17.233 4.991 28.079 1.00 90.69 97 GLN A C 1
ATOM 768 O O . GLN A 1 97 ? -17.298 3.851 27.605 1.00 90.69 97 GLN A O 1
ATOM 773 N N . PRO A 1 98 ? -16.140 5.404 28.753 1.00 87.44 98 PRO A N 1
ATOM 774 C CA . PRO A 1 98 ? -14.896 4.631 28.797 1.00 87.44 98 PRO A CA 1
ATOM 775 C C . PRO A 1 98 ? -15.046 3.223 29.384 1.00 87.44 98 PRO A C 1
ATOM 777 O O . PRO A 1 98 ? -14.385 2.291 28.933 1.00 87.44 98 PRO A O 1
ATOM 780 N N . GLU A 1 99 ? -15.919 3.055 30.383 1.00 91.69 99 GLU A N 1
ATOM 781 C CA . GLU A 1 99 ? -16.130 1.757 31.038 1.00 91.69 99 GLU A CA 1
ATOM 782 C C . GLU A 1 99 ? -16.956 0.778 30.196 1.00 91.69 99 GLU A C 1
ATOM 784 O O . GLU A 1 99 ? -16.846 -0.431 30.387 1.00 91.69 99 GLU A O 1
ATOM 789 N N . ALA A 1 100 ? -17.762 1.281 29.258 1.00 90.94 100 ALA A N 1
ATOM 790 C CA . ALA A 1 100 ? -18.589 0.444 28.394 1.00 90.94 100 ALA A CA 1
ATOM 791 C C . ALA A 1 100 ? -17.804 -0.122 27.199 1.00 90.94 100 ALA A C 1
ATOM 793 O O . ALA A 1 100 ? -18.131 -1.211 26.735 1.00 90.94 100 ALA A O 1
ATOM 794 N N . TYR A 1 101 ? -16.772 0.595 26.734 1.00 87.81 101 TYR A N 1
ATOM 795 C CA . TYR A 1 101 ? -16.003 0.253 25.528 1.00 87.81 101 TYR A CA 1
ATOM 796 C C . TYR A 1 101 ? -14.477 0.305 25.740 1.00 87.81 101 TYR A C 1
ATOM 798 O O . TYR A 1 101 ? -13.771 1.004 25.003 1.00 87.81 101 TYR A O 1
ATOM 806 N N . PRO A 1 102 ? -13.917 -0.406 26.736 1.00 86.94 102 PRO A N 1
ATOM 807 C CA . PRO A 1 102 ? -12.484 -0.349 27.043 1.00 86.94 102 PRO A CA 1
ATOM 808 C C . PRO A 1 102 ? -11.586 -0.765 25.861 1.00 86.94 102 PRO A C 1
ATOM 810 O O . PRO A 1 102 ? -10.443 -0.318 25.748 1.00 86.94 102 PRO A O 1
ATOM 813 N N . GLU A 1 103 ? -12.086 -1.596 24.948 1.00 84.81 103 GLU A N 1
ATOM 814 C CA . GLU A 1 103 ? -11.388 -2.043 23.742 1.00 84.81 103 GLU A CA 1
ATOM 815 C C . GLU A 1 103 ? -11.171 -0.942 22.697 1.00 84.81 103 GLU A C 1
ATOM 817 O O . GLU A 1 103 ? -10.265 -1.069 21.867 1.00 84.81 103 GLU A O 1
ATOM 822 N N . LEU A 1 104 ? -11.965 0.131 22.742 1.00 88.06 104 LEU A N 1
ATOM 823 C CA . LEU A 1 104 ? -11.876 1.262 21.815 1.00 88.06 104 LEU A CA 1
ATOM 824 C C . LEU A 1 104 ? -10.886 2.337 22.293 1.00 88.06 104 LEU A C 1
ATOM 826 O O . LEU A 1 104 ? -10.599 3.281 21.556 1.00 88.06 104 LEU A O 1
ATOM 830 N N . ALA A 1 105 ? -10.279 2.166 23.474 1.00 87.62 105 ALA A N 1
ATOM 831 C CA . ALA A 1 105 ? -9.295 3.098 24.027 1.00 87.62 105 ALA A CA 1
ATOM 832 C C . ALA A 1 105 ? -8.157 3.429 23.044 1.00 87.62 105 ALA A C 1
ATOM 834 O O . ALA A 1 105 ? -7.708 4.570 22.954 1.00 87.62 105 ALA A O 1
ATOM 835 N N . GLY A 1 106 ? -7.709 2.433 22.270 1.00 87.62 106 GLY A N 1
ATOM 836 C CA . GLY A 1 106 ? -6.631 2.591 21.293 1.00 87.62 106 GLY A CA 1
ATOM 837 C C . GLY A 1 106 ? -6.996 3.413 20.053 1.00 87.62 106 GLY A C 1
ATOM 838 O O . GLY A 1 106 ? -6.082 3.842 19.346 1.00 87.62 106 GLY A O 1
ATOM 839 N N . ILE A 1 107 ? -8.289 3.623 19.785 1.00 89.44 107 ILE A N 1
ATOM 840 C CA . ILE A 1 107 ? -8.789 4.376 18.625 1.00 89.44 107 ILE A CA 1
ATOM 841 C C . ILE A 1 107 ? -9.496 5.686 19.008 1.00 89.44 107 ILE A C 1
ATOM 843 O O . ILE A 1 107 ? -9.971 6.393 18.127 1.00 89.44 107 ILE A O 1
ATOM 847 N N . GLY A 1 108 ? -9.538 6.040 20.298 1.00 85.31 108 GLY A N 1
ATOM 848 C CA . GLY A 1 108 ? -10.223 7.238 20.807 1.00 85.31 108 GLY A CA 1
ATOM 849 C C . GLY A 1 108 ? -9.620 8.581 20.379 1.00 85.31 108 GLY A C 1
ATOM 850 O O . GLY A 1 108 ? -10.248 9.617 20.557 1.00 85.31 108 GLY A O 1
ATOM 851 N N . SER A 1 109 ? -8.403 8.591 19.832 1.00 82.81 109 SER A N 1
ATOM 852 C CA . SER A 1 109 ? -7.761 9.800 19.316 1.00 82.81 109 SER A CA 1
ATOM 853 C C . SER A 1 109 ? -6.917 9.477 18.092 1.00 82.81 109 SER A C 1
ATOM 855 O O . SER A 1 109 ? -6.130 8.527 18.102 1.00 82.81 109 SER A O 1
ATOM 857 N N . TRP A 1 110 ? -7.089 10.271 17.039 1.00 81.62 110 TRP A N 1
ATOM 858 C CA . TRP A 1 110 ? -6.306 10.180 15.814 1.00 81.62 110 TRP A CA 1
ATOM 859 C C . TRP A 1 110 ? -5.076 11.104 15.883 1.00 81.62 110 TRP A C 1
ATOM 861 O O . TRP A 1 110 ? -5.210 12.244 16.334 1.00 81.62 110 TRP A O 1
ATOM 871 N N . PRO A 1 111 ? -3.890 10.689 15.394 1.00 85.88 111 PRO A N 1
ATOM 872 C CA . PRO A 1 111 ? -3.560 9.393 14.795 1.00 85.88 111 PRO A CA 1
ATOM 873 C C . PRO A 1 111 ? -3.423 8.268 15.825 1.00 85.88 111 PRO A C 1
ATOM 875 O O . PRO A 1 111 ? -2.906 8.466 16.925 1.00 85.88 111 PRO A O 1
ATOM 878 N N . TRP A 1 112 ? -3.839 7.059 15.445 1.00 87.56 112 TRP A N 1
ATOM 879 C CA . TRP A 1 112 ? -3.781 5.915 16.351 1.00 87.56 112 TRP A CA 1
ATOM 880 C C . TRP A 1 112 ? -2.336 5.506 16.684 1.00 87.56 112 TRP A C 1
ATOM 882 O O . TRP A 1 112 ? -1.473 5.469 15.798 1.00 87.56 112 TRP A O 1
ATOM 892 N N . PRO A 1 113 ? -2.048 5.121 17.940 1.00 88.19 113 PRO A N 1
ATOM 893 C CA . PRO A 1 113 ? -0.753 4.564 18.310 1.00 88.19 113 PRO A CA 1
ATOM 894 C C . PRO A 1 113 ? -0.433 3.270 17.547 1.00 88.19 113 PRO A C 1
ATOM 896 O O . PRO A 1 113 ? -1.304 2.436 17.306 1.00 88.19 113 PRO A O 1
ATOM 899 N N . ARG A 1 114 ? 0.857 3.016 17.277 1.00 89.31 114 ARG A N 1
ATOM 900 C CA . ARG A 1 114 ? 1.327 1.753 16.659 1.00 89.31 114 ARG A CA 1
ATOM 901 C C . ARG A 1 114 ? 0.844 0.493 17.393 1.00 89.31 114 ARG A C 1
ATOM 903 O O . ARG A 1 114 ? 0.587 -0.526 16.758 1.00 89.31 114 ARG A O 1
ATOM 910 N N . ALA A 1 115 ? 0.687 0.572 18.715 1.00 91.38 115 ALA A N 1
ATOM 911 C CA . ALA A 1 115 ? 0.172 -0.521 19.540 1.00 91.38 115 ALA A CA 1
ATOM 912 C C . ALA A 1 115 ? -1.282 -0.903 19.200 1.00 91.38 115 ALA A C 1
ATOM 914 O O . ALA A 1 115 ? -1.634 -2.079 19.274 1.00 91.38 115 ALA A O 1
ATOM 915 N N . THR A 1 116 ? -2.106 0.058 18.774 1.00 90.44 116 THR A N 1
ATOM 916 C CA . THR A 1 116 ? -3.491 -0.186 18.351 1.00 90.44 116 THR A CA 1
ATOM 917 C C . THR A 1 116 ? -3.530 -1.055 17.099 1.00 90.44 116 THR A C 1
ATOM 919 O O . THR A 1 116 ? -4.209 -2.082 17.083 1.00 90.44 116 THR A O 1
ATOM 922 N N . TYR A 1 117 ? -2.721 -0.719 16.089 1.00 90.38 117 TYR A N 1
ATOM 923 C CA . TYR A 1 117 ? -2.587 -1.542 14.885 1.00 90.38 117 TYR A CA 1
ATOM 924 C C . TYR A 1 117 ? -2.053 -2.941 15.212 1.00 90.38 117 TYR A C 1
ATOM 926 O O . TYR A 1 117 ? -2.570 -3.928 14.699 1.00 90.38 117 TYR A O 1
ATOM 934 N N . ALA A 1 118 ? -1.071 -3.054 16.114 1.00 92.44 118 ALA A N 1
ATOM 935 C CA . ALA A 1 118 ? -0.551 -4.353 16.547 1.00 92.44 118 ALA A CA 1
ATOM 936 C C . ALA A 1 118 ? -1.626 -5.224 17.226 1.00 92.44 118 ALA A C 1
ATOM 938 O O . ALA A 1 118 ? -1.680 -6.430 16.988 1.00 92.44 118 ALA A O 1
ATOM 939 N N . SER A 1 119 ? -2.507 -4.619 18.028 1.00 92.00 119 SER A N 1
ATOM 940 C CA . SER A 1 119 ? -3.652 -5.309 18.634 1.00 92.00 119 SER A CA 1
ATOM 941 C C . SER A 1 119 ? -4.639 -5.810 17.574 1.00 92.00 119 SER A C 1
ATOM 943 O O . SER A 1 119 ? -5.057 -6.968 17.622 1.00 92.00 119 SER A O 1
ATOM 945 N N . ALA A 1 120 ? -4.955 -4.987 16.569 1.00 91.00 120 ALA A N 1
ATOM 946 C CA . ALA A 1 120 ? -5.807 -5.391 15.448 1.00 91.00 120 ALA A CA 1
ATOM 947 C C . ALA A 1 120 ? -5.188 -6.547 14.642 1.00 91.00 120 ALA A C 1
ATOM 949 O O . ALA A 1 120 ? -5.848 -7.557 14.408 1.00 91.00 120 ALA A O 1
ATOM 950 N N . VAL A 1 121 ? -3.898 -6.449 14.303 1.00 94.38 121 VAL A N 1
ATOM 951 C CA . VAL A 1 121 ? -3.141 -7.525 13.640 1.00 94.38 121 VAL A CA 1
ATOM 952 C C . VAL A 1 121 ? -3.201 -8.808 14.458 1.00 94.38 121 VAL A C 1
ATOM 954 O O . VAL A 1 121 ? -3.485 -9.868 13.909 1.00 94.38 121 VAL A O 1
ATOM 957 N N . LYS A 1 122 ? -2.989 -8.724 15.775 1.00 95.50 122 LYS A N 1
ATOM 958 C CA . LYS A 1 122 ? -3.063 -9.893 16.650 1.00 95.50 122 LYS A CA 1
ATOM 959 C C . LYS A 1 122 ? -4.444 -10.548 16.612 1.00 95.50 122 LYS A C 1
ATOM 961 O O . LYS A 1 122 ? -4.514 -11.761 16.463 1.00 95.50 122 LYS A O 1
ATOM 966 N N . LYS A 1 123 ? -5.524 -9.765 16.693 1.00 92.94 123 LYS A N 1
ATOM 967 C CA . LYS A 1 123 ? -6.897 -10.290 16.593 1.00 92.94 123 LYS A CA 1
ATOM 968 C C . LYS A 1 123 ? -7.137 -11.012 15.264 1.00 92.94 123 LYS A C 1
ATOM 970 O O . LY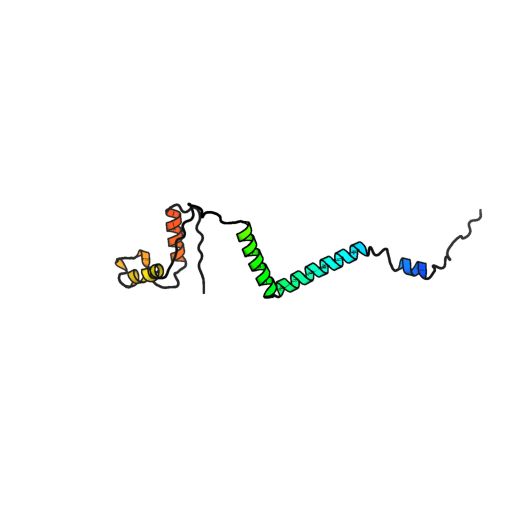S A 1 123 ? -7.744 -12.075 15.259 1.00 92.94 123 LYS A O 1
ATOM 975 N N . LEU A 1 124 ? -6.637 -10.463 14.156 1.00 94.94 124 LEU A N 1
ATOM 976 C CA . LEU A 1 124 ? -6.763 -11.079 12.831 1.00 94.94 124 LEU A CA 1
ATOM 977 C C . LEU A 1 124 ? -5.956 -12.381 12.717 1.00 94.94 124 LEU A C 1
ATOM 979 O O . LEU A 1 124 ? -6.464 -13.366 12.185 1.00 94.94 124 LEU A O 1
ATOM 983 N N . LEU A 1 125 ? -4.732 -12.415 13.253 1.00 96.50 125 LEU A N 1
ATOM 984 C CA . LEU A 1 125 ? -3.923 -13.639 13.309 1.00 96.50 125 LEU A CA 1
ATOM 985 C C . LEU A 1 125 ? -4.602 -14.718 14.158 1.00 96.50 125 LEU A C 1
ATOM 987 O O . LEU A 1 125 ? -4.710 -15.862 13.722 1.00 96.50 125 LEU A O 1
ATOM 991 N N . ASP A 1 126 ? -5.099 -14.349 15.341 1.00 97.19 126 ASP A N 1
ATOM 992 C CA . ASP A 1 126 ? -5.804 -15.266 16.243 1.00 97.19 126 ASP A CA 1
ATOM 993 C C . ASP A 1 126 ? -7.114 -15.788 15.607 1.00 97.19 126 ASP A C 1
ATOM 995 O O . ASP A 1 126 ? -7.531 -16.910 15.885 1.00 97.19 126 ASP A O 1
ATOM 999 N N . ALA A 1 127 ? -7.733 -15.011 14.709 1.00 95.06 127 ALA A N 1
ATOM 1000 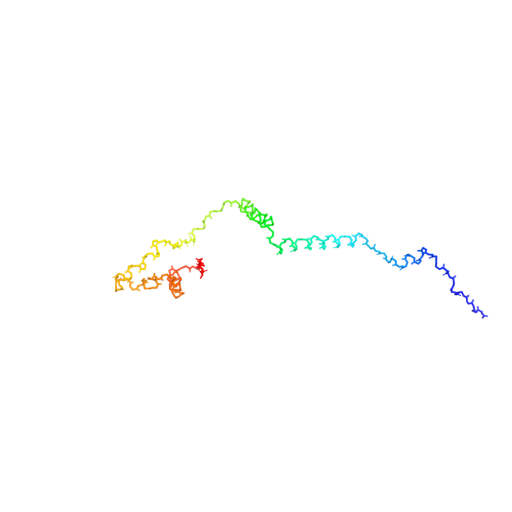C CA . ALA A 1 127 ? -8.894 -15.414 13.910 1.00 95.06 127 ALA A CA 1
ATOM 1001 C C . ALA A 1 127 ? -8.548 -16.296 12.689 1.00 95.06 127 ALA A C 1
ATOM 1003 O O . ALA A 1 127 ? -9.452 -16.730 11.976 1.00 95.06 127 ALA A O 1
ATOM 1004 N N . GLY A 1 128 ? -7.264 -16.582 12.446 1.00 95.50 128 GLY A N 1
ATOM 1005 C CA . GLY A 1 128 ? -6.809 -17.491 11.391 1.00 95.50 128 GLY A CA 1
ATOM 1006 C C . GLY A 1 128 ? -6.321 -16.816 10.108 1.00 95.50 128 GLY A C 1
ATOM 1007 O O . GLY A 1 128 ? -6.121 -17.509 9.109 1.00 95.50 128 GLY A O 1
ATOM 1008 N N . ALA A 1 129 ? -6.102 -15.497 10.101 1.00 96.25 129 ALA A N 1
ATOM 1009 C CA . ALA A 1 129 ? -5.488 -14.832 8.953 1.00 96.25 129 ALA A CA 1
ATOM 1010 C C . ALA A 1 129 ? -4.071 -15.382 8.701 1.00 96.25 129 ALA A C 1
ATOM 1012 O O . ALA A 1 129 ? -3.214 -15.350 9.583 1.00 96.25 129 ALA A O 1
ATOM 1013 N N . HIS A 1 130 ? -3.811 -15.868 7.483 1.00 95.06 130 HIS A N 1
ATOM 1014 C CA . HIS A 1 130 ? -2.505 -16.434 7.119 1.00 95.06 130 HIS A CA 1
ATOM 1015 C C . HIS A 1 130 ? -1.440 -15.356 6.869 1.00 95.06 130 HIS A C 1
ATOM 1017 O O . HIS A 1 130 ? -0.263 -15.541 7.172 1.00 95.06 130 HIS A O 1
ATOM 1023 N N . ALA A 1 131 ? -1.859 -14.220 6.312 1.00 95.12 131 ALA A N 1
ATOM 1024 C CA . ALA A 1 131 ? -1.029 -13.053 6.062 1.00 95.12 131 ALA A CA 1
ATOM 1025 C C . ALA A 1 131 ? -1.879 -11.790 6.214 1.00 95.12 131 ALA A C 1
ATOM 1027 O O . ALA A 1 131 ? -3.082 -11.808 5.958 1.00 95.12 131 ALA A O 1
ATOM 1028 N N . ILE A 1 132 ? -1.251 -10.694 6.636 1.00 95.81 132 ILE A N 1
ATOM 1029 C CA . ILE A 1 132 ? -1.910 -9.400 6.825 1.00 95.81 132 ILE A CA 1
ATOM 1030 C C . ILE A 1 132 ? -1.039 -8.336 6.165 1.00 95.81 132 ILE A C 1
ATOM 1032 O O . ILE A 1 132 ? 0.151 -8.232 6.463 1.00 95.81 132 ILE A O 1
ATOM 1036 N N . ALA A 1 133 ? -1.640 -7.548 5.277 1.00 94.44 133 ALA A N 1
ATOM 1037 C CA . ALA A 1 133 ? -1.038 -6.353 4.707 1.00 94.44 133 ALA A CA 1
ATOM 1038 C C . ALA A 1 133 ? -1.739 -5.127 5.297 1.00 94.44 133 ALA A C 1
ATOM 1040 O O . ALA A 1 133 ? -2.966 -5.071 5.332 1.00 94.44 133 ALA A O 1
ATOM 1041 N N . LEU A 1 134 ? -0.955 -4.166 5.779 1.00 91.88 134 LEU A N 1
ATOM 1042 C CA . LEU A 1 134 ? -1.457 -2.897 6.291 1.00 91.88 134 LEU A CA 1
ATOM 1043 C C . LEU A 1 134 ? -1.066 -1.793 5.314 1.00 91.88 134 LEU A C 1
ATOM 1045 O O . LEU A 1 134 ? 0.123 -1.592 5.068 1.00 91.88 134 LEU A O 1
ATOM 1049 N N . ASP A 1 135 ? -2.061 -1.085 4.793 1.00 90.19 135 ASP A N 1
ATOM 1050 C CA . ASP A 1 135 ? -1.867 0.150 4.040 1.00 90.19 135 ASP A CA 1
ATOM 1051 C C . ASP A 1 135 ? -2.164 1.326 4.975 1.00 90.19 135 ASP A C 1
ATOM 1053 O O . ASP A 1 135 ? -3.311 1.567 5.349 1.00 90.19 135 ASP A O 1
ATOM 1057 N N . ILE A 1 136 ? -1.108 1.982 5.458 1.00 82.81 136 ILE A N 1
ATOM 1058 C CA . ILE A 1 136 ? -1.197 3.073 6.433 1.00 82.81 136 ILE A CA 1
ATOM 1059 C C . ILE A 1 136 ? -0.455 4.275 5.864 1.00 82.81 136 ILE A C 1
ATOM 1061 O O . ILE A 1 136 ? 0.733 4.195 5.545 1.00 82.81 136 ILE A O 1
ATOM 1065 N N . VAL A 1 137 ? -1.144 5.411 5.811 1.00 79.00 137 VAL A N 1
ATOM 1066 C CA . VAL A 1 137 ? -0.554 6.694 5.432 1.00 79.00 137 VAL A CA 1
ATOM 1067 C C . VAL A 1 137 ? -0.035 7.389 6.689 1.00 79.00 137 VAL A C 1
ATOM 1069 O O . VAL A 1 137 ? -0.807 7.723 7.584 1.00 79.00 137 VAL A O 1
ATOM 1072 N N . PHE A 1 138 ? 1.278 7.610 6.753 1.00 69.31 138 PHE A N 1
ATOM 1073 C CA . PHE A 1 138 ? 1.900 8.468 7.761 1.00 69.31 138 PHE A CA 1
ATOM 1074 C C . PHE A 1 138 ? 2.103 9.861 7.164 1.00 69.31 138 PHE A C 1
ATOM 1076 O O . PHE A 1 138 ? 2.681 9.985 6.083 1.00 69.31 138 PHE A O 1
ATOM 1083 N N . ASN A 1 139 ? 1.621 10.888 7.857 1.00 61.84 139 ASN A N 1
ATOM 1084 C CA . ASN A 1 139 ? 1.817 12.298 7.530 1.00 61.84 139 ASN A CA 1
ATOM 1085 C C . ASN A 1 139 ? 2.814 12.976 8.474 1.00 61.84 139 ASN A C 1
ATOM 1087 O O . ASN A 1 139 ? 2.979 12.504 9.623 1.00 61.84 139 ASN A O 1
#

Foldseek 3Di:
DDDDDPDDDPPQPPVNVVCVVDPPPVCVVVVVVVVVVVVVVVVCVVVVVVDPVVVVVVVVVVVVVDVVVPDDDDDPLDDDDDCDPVNLCVLVVCVVPVPVCVLSPQSVDPPGDPVNVVVVVVVCVVVPDPDDDDDDDDD

Sequence (139 aa):
MKQDGADITAILTFQDRLRQLMPNFNLIKQWRACLNGLFIGTTALVTGLNLNFVRSLEHQGQVLMWELRGTKPAPDDIVILAIDEESLSQGQHYLDQPEAYPELAGIGSWPWPRATYASAVKKLLDAGAHAIALDIVFN

Secondary structure (DSSP, 8-state):
-------S-----HHHHHHHHS----HHHHHHHHHHHHHHHHHHHHHHTT-HHHHHHHHHHHHHHHHHH---PPPTT-------HHHHHTHHHHHH-TTT-GGGGGGSSSSPPHHHHHHHHHHHHHTT-S---------

pLDDT: mean 83.9, std 13.25, range [39.78, 97.19]

Radius of gyration: 36.81 Å; chains: 1; bounding box: 102×32×79 Å